Protein AF-A0A3B8WJK9-F1 (afdb_monomer)

Sequence (80 aa):
DAKGKTFRHDMYEEYKANRPPMPDDLAVQIEPIHEIVRAMGLPLLIVPGVEADDVIGTLAHEATSKGIDVVVSTGDKDMA

Structure (mmCIF, N/CA/C/O backbone):
data_AF-A0A3B8WJK9-F1
#
_entry.id   AF-A0A3B8WJK9-F1
#
loop_
_atom_site.group_PDB
_atom_site.id
_atom_site.type_symbol
_atom_site.label_atom_id
_atom_site.labe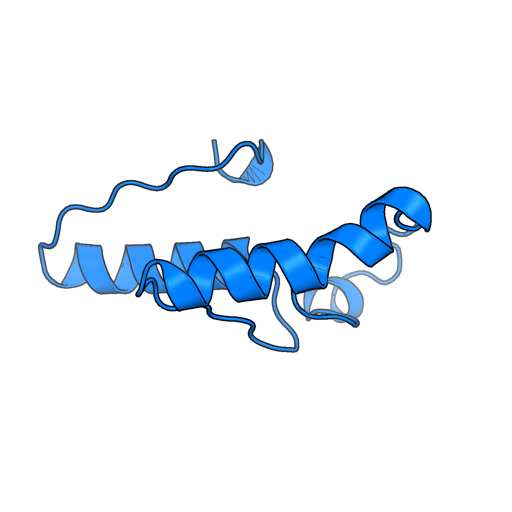l_alt_id
_atom_site.label_comp_id
_atom_site.label_asym_id
_atom_site.label_entity_id
_atom_site.label_seq_id
_atom_site.pdbx_PDB_ins_code
_atom_site.Cartn_x
_atom_site.Cartn_y
_atom_site.Cartn_z
_atom_site.occupancy
_atom_site.B_iso_or_equiv
_atom_site.auth_seq_id
_atom_site.auth_comp_id
_atom_site.auth_asym_id
_atom_site.auth_atom_id
_atom_site.pdbx_PDB_model_num
ATOM 1 N N . ASP A 1 1 ? 0.879 -0.157 -4.330 1.00 86.94 1 ASP A N 1
ATOM 2 C CA . ASP A 1 1 ? 0.032 0.554 -5.309 1.00 86.94 1 ASP A CA 1
ATOM 3 C C . ASP A 1 1 ? -0.523 -0.379 -6.362 1.00 86.94 1 ASP A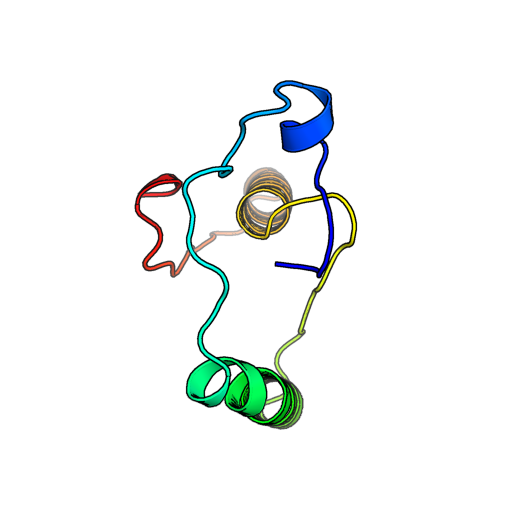 C 1
ATOM 5 O O . ASP A 1 1 ? 0.093 -1.399 -6.670 1.00 86.94 1 ASP A O 1
ATOM 9 N N . ALA A 1 2 ? -1.672 -0.018 -6.928 1.00 88.06 2 ALA A N 1
ATOM 10 C CA . ALA A 1 2 ? -2.122 -0.609 -8.179 1.00 88.06 2 ALA A CA 1
ATOM 11 C C . ALA A 1 2 ? -1.182 -0.203 -9.326 1.00 88.06 2 ALA A C 1
ATOM 13 O O . ALA A 1 2 ? -0.535 0.842 -9.284 1.00 88.06 2 ALA A O 1
ATOM 14 N N . LYS A 1 3 ? -1.115 -1.024 -10.378 1.00 86.25 3 LYS A N 1
ATOM 15 C CA . LYS A 1 3 ? -0.419 -0.626 -11.607 1.00 86.25 3 LYS A CA 1
ATOM 16 C C . LYS A 1 3 ? -1.195 0.501 -12.295 1.00 86.25 3 LYS A C 1
ATOM 18 O O . LYS A 1 3 ? -2.417 0.423 -12.399 1.00 86.25 3 LYS A O 1
ATOM 23 N N . GLY A 1 4 ? -0.473 1.471 -12.850 1.00 86.94 4 GLY A N 1
ATOM 24 C CA . GLY A 1 4 ? -1.037 2.520 -13.701 1.00 86.94 4 GLY A CA 1
ATOM 25 C C . GLY A 1 4 ? -0.961 3.917 -13.093 1.00 86.94 4 GLY A C 1
ATOM 26 O O . GLY A 1 4 ? -0.339 4.130 -12.054 1.00 86.94 4 GLY A O 1
ATOM 27 N N . LYS A 1 5 ? -1.570 4.876 -13.796 1.00 90.31 5 LYS A N 1
ATOM 28 C CA . LYS A 1 5 ? -1.666 6.267 -13.351 1.00 90.31 5 LYS A CA 1
ATOM 29 C C . LYS A 1 5 ? -2.710 6.405 -12.242 1.00 90.31 5 LYS A C 1
ATOM 31 O O . LYS A 1 5 ? -3.677 5.647 -12.175 1.00 90.31 5 LYS A O 1
ATOM 36 N N . THR A 1 6 ? -2.504 7.408 -11.407 1.00 94.31 6 THR A N 1
ATOM 37 C CA . THR A 1 6 ? -3.426 7.840 -10.351 1.00 94.31 6 THR A CA 1
ATOM 38 C C . THR A 1 6 ? -3.931 9.243 -10.656 1.00 94.31 6 THR A C 1
ATOM 40 O O . THR A 1 6 ? -3.336 9.931 -11.487 1.00 94.31 6 THR A O 1
ATOM 43 N N . PHE A 1 7 ? -4.957 9.707 -9.942 1.00 94.62 7 PHE A N 1
ATOM 44 C CA . PHE A 1 7 ? -5.476 11.076 -10.096 1.00 94.62 7 PHE A CA 1
ATOM 45 C C . PHE A 1 7 ? -4.398 12.165 -9.920 1.00 94.62 7 PHE A C 1
ATOM 47 O O . PHE A 1 7 ? -4.513 13.250 -10.485 1.00 94.62 7 PHE A O 1
ATOM 54 N N . ARG A 1 8 ? -3.307 11.879 -9.191 1.00 94.31 8 ARG A N 1
ATOM 55 C CA . ARG A 1 8 ? -2.167 12.800 -9.049 1.00 94.31 8 ARG A CA 1
ATOM 56 C C . ARG A 1 8 ? -1.483 13.093 -10.392 1.00 94.31 8 ARG A C 1
ATOM 58 O O . ARG A 1 8 ? -1.034 14.213 -10.599 1.00 94.31 8 ARG A O 1
ATOM 65 N N . HIS A 1 9 ? -1.457 12.127 -11.312 1.00 93.44 9 HIS A N 1
ATOM 66 C CA . HIS A 1 9 ? -0.900 12.312 -12.657 1.00 93.44 9 HIS A CA 1
ATOM 67 C C . HIS A 1 9 ? -1.793 13.196 -13.537 1.00 93.44 9 HIS A C 1
ATOM 69 O O . HIS A 1 9 ? -1.286 13.884 -14.417 1.00 93.44 9 HIS A O 1
ATOM 75 N N . ASP A 1 10 ? -3.109 13.188 -13.300 1.00 92.81 10 ASP A N 1
ATOM 76 C CA . ASP A 1 10 ? -4.050 14.068 -14.000 1.00 92.81 10 ASP A CA 1
ATOM 77 C C . ASP A 1 10 ? -3.951 15.510 -13.476 1.00 92.81 10 ASP A C 1
ATOM 79 O O . ASP A 1 10 ? -4.134 16.466 -14.227 1.00 92.81 10 ASP A O 1
ATOM 83 N N . MET A 1 11 ? -3.635 15.674 -12.186 1.00 95.25 11 MET A N 1
ATOM 84 C CA . MET A 1 11 ? -3.404 16.979 -11.558 1.00 95.25 11 MET A CA 1
ATOM 85 C C . MET A 1 11 ? -2.052 17.592 -11.939 1.00 95.25 11 MET A C 1
ATOM 87 O O . MET A 1 11 ? -1.945 18.811 -12.064 1.00 95.25 11 MET A O 1
ATOM 91 N N . TYR A 1 12 ? -1.017 16.763 -12.084 1.00 94.62 12 TYR A N 1
ATOM 92 C CA . TYR A 1 12 ? 0.331 17.194 -12.434 1.00 94.62 12 TYR A CA 1
ATOM 93 C C . TYR A 1 12 ? 1.038 16.126 -13.271 1.00 94.62 12 TYR A C 1
ATOM 95 O O . TYR A 1 12 ? 1.361 15.042 -12.787 1.00 94.62 12 TYR A O 1
ATOM 103 N N . GLU A 1 13 ? 1.307 16.449 -14.535 1.00 92.75 13 GLU A N 1
ATOM 104 C CA . GLU A 1 13 ? 1.816 15.486 -15.516 1.00 92.75 13 GLU A CA 1
ATOM 105 C C . GLU A 1 13 ? 3.221 14.960 -15.180 1.00 92.75 13 GLU A C 1
ATOM 107 O O . GLU A 1 13 ? 3.516 13.789 -15.410 1.00 92.75 13 GLU A O 1
ATOM 112 N N . GLU A 1 14 ? 4.075 15.789 -14.576 1.00 94.12 14 GLU A N 1
ATOM 113 C CA . GLU A 1 14 ? 5.440 15.401 -14.193 1.00 94.12 14 GLU A CA 1
ATOM 114 C C . GLU A 1 14 ? 5.500 14.716 -12.812 1.00 94.12 14 GLU A C 1
ATOM 116 O O . GLU A 1 14 ? 6.584 14.453 -12.275 1.00 94.12 14 GLU A O 1
ATOM 121 N N . TYR A 1 15 ? 4.346 14.401 -12.214 1.00 93.81 15 TYR A N 1
ATOM 122 C CA . TYR A 1 15 ? 4.286 13.712 -10.932 1.00 93.81 15 TYR A CA 1
ATOM 123 C C . TYR A 1 15 ? 5.019 12.363 -11.000 1.00 93.81 15 TYR A C 1
ATOM 125 O O . TYR A 1 15 ? 4.720 11.512 -11.835 1.00 93.81 15 TYR A O 1
ATOM 133 N N . LYS A 1 16 ? 6.016 12.176 -10.123 1.00 90.19 16 LYS A N 1
ATOM 134 C CA . LYS A 1 16 ? 6.910 11.000 -10.083 1.00 90.19 16 LYS A CA 1
ATOM 135 C C . LYS A 1 16 ? 7.637 10.697 -11.412 1.00 90.19 16 LYS A C 1
ATOM 137 O O . LYS A 1 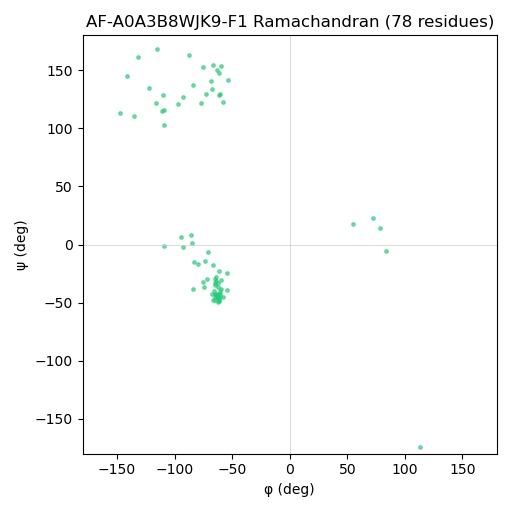16 ? 8.208 9.616 -11.536 1.00 90.19 16 LYS A O 1
ATOM 142 N N . ALA A 1 17 ? 7.729 11.642 -12.355 1.00 90.62 17 ALA A N 1
ATOM 143 C CA . ALA A 1 17 ? 8.379 11.425 -13.657 1.00 90.62 17 ALA A CA 1
ATOM 144 C C . ALA A 1 17 ? 9.868 11.038 -13.549 1.00 90.62 17 ALA A C 1
ATOM 146 O O . ALA A 1 17 ? 10.375 10.274 -14.364 1.00 90.62 17 ALA A O 1
ATOM 147 N N . ASN A 1 18 ? 10.558 11.514 -12.507 1.00 91.38 18 ASN A N 1
ATOM 148 C CA . ASN A 1 18 ? 11.966 11.193 -12.246 1.00 91.38 18 ASN A CA 1
ATOM 149 C C . ASN A 1 18 ? 12.167 9.884 -11.462 1.00 91.38 18 ASN A C 1
ATOM 151 O O . ASN A 1 18 ? 13.299 9.543 -11.114 1.00 91.38 18 ASN A O 1
ATOM 155 N N . ARG A 1 19 ? 11.093 9.158 -11.126 1.00 90.44 19 ARG A N 1
ATOM 156 C CA . ARG A 1 19 ? 11.198 7.893 -10.398 1.00 90.44 19 ARG A CA 1
ATOM 157 C C . ARG A 1 19 ? 11.647 6.803 -11.378 1.00 90.44 19 ARG A C 1
ATOM 159 O O . ARG A 1 19 ? 10.950 6.569 -12.365 1.00 90.44 19 ARG A O 1
ATOM 166 N N . PRO A 1 20 ? 12.777 6.117 -11.131 1.00 91.62 20 PRO A N 1
ATOM 167 C CA . PRO A 1 20 ? 13.175 5.008 -11.984 1.00 91.62 20 PRO A CA 1
ATOM 168 C C . PRO A 1 20 ? 12.127 3.887 -11.913 1.00 91.62 20 PRO A C 1
ATOM 170 O O . PRO A 1 20 ? 11.474 3.722 -10.873 1.00 91.62 20 PRO A O 1
ATOM 173 N N . PRO A 1 21 ? 11.959 3.103 -12.992 1.00 90.12 21 PRO A N 1
ATOM 174 C CA . PRO A 1 21 ? 11.110 1.923 -12.947 1.00 90.12 21 PRO A CA 1
ATOM 175 C C . PRO A 1 21 ? 11.616 0.947 -11.881 1.00 90.12 21 PRO A C 1
ATOM 177 O O . PRO A 1 21 ? 12.804 0.918 -11.550 1.00 90.12 21 PRO A O 1
ATOM 180 N N . MET A 1 22 ? 10.703 0.138 -11.344 1.00 90.94 22 MET A N 1
ATOM 181 C CA . MET A 1 22 ? 11.075 -0.939 -10.430 1.00 90.94 22 MET A CA 1
ATOM 182 C C . MET A 1 22 ? 12.023 -1.914 -11.153 1.00 90.94 22 MET A C 1
ATOM 184 O O . MET A 1 22 ? 11.679 -2.352 -12.250 1.00 90.94 22 MET A O 1
ATOM 188 N N . PRO A 1 23 ? 13.181 -2.258 -10.563 1.00 95.62 23 PRO A N 1
ATOM 189 C CA . PRO A 1 23 ? 14.060 -3.303 -11.080 1.00 95.62 23 PRO A CA 1
ATOM 190 C C . PRO A 1 23 ? 13.334 -4.643 -11.288 1.00 95.62 23 PRO A C 1
ATOM 192 O O . PRO A 1 23 ? 12.488 -5.024 -10.474 1.00 95.62 23 PRO A O 1
ATOM 195 N N . ASP A 1 24 ? 13.666 -5.370 -12.359 1.00 95.44 24 ASP A N 1
ATOM 196 C CA . ASP A 1 24 ? 12.985 -6.624 -12.730 1.00 95.44 24 ASP A CA 1
ATOM 197 C C . ASP A 1 24 ? 13.124 -7.718 -11.658 1.00 95.44 24 ASP A C 1
ATOM 199 O O . ASP A 1 24 ? 12.182 -8.465 -11.391 1.00 95.44 24 ASP A O 1
ATOM 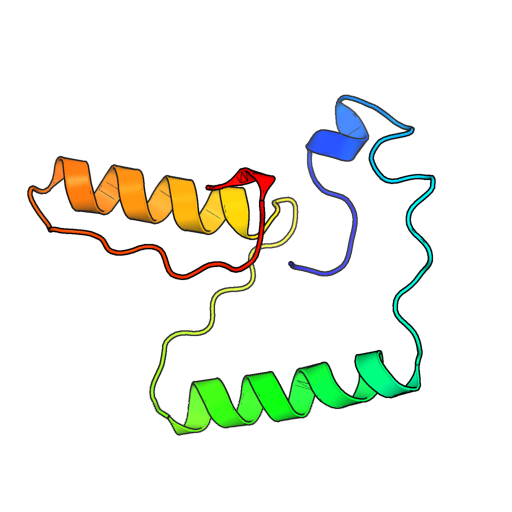203 N N . ASP A 1 25 ? 14.284 -7.782 -11.004 1.00 95.50 25 ASP A N 1
ATOM 204 C CA . ASP A 1 25 ? 14.579 -8.697 -9.899 1.00 95.50 25 ASP A CA 1
ATOM 205 C C . ASP A 1 25 ? 13.713 -8.432 -8.659 1.00 95.50 25 ASP A C 1
ATOM 207 O O . ASP A 1 25 ? 13.419 -9.362 -7.906 1.00 95.50 25 ASP A O 1
ATOM 211 N N . LEU A 1 26 ? 13.255 -7.193 -8.460 1.00 93.12 26 LEU A N 1
ATOM 212 C CA . LEU A 1 26 ? 12.265 -6.842 -7.441 1.00 93.12 26 LEU A CA 1
ATOM 213 C C . LEU A 1 26 ? 10.833 -7.088 -7.927 1.00 93.12 26 LEU A C 1
ATOM 215 O O . LEU A 1 26 ? 10.001 -7.574 -7.161 1.00 93.12 26 LEU A O 1
ATOM 219 N N . ALA A 1 27 ? 10.536 -6.803 -9.196 1.00 93.50 27 ALA A N 1
ATOM 220 C CA . ALA A 1 27 ? 9.190 -6.945 -9.748 1.00 93.50 27 ALA A CA 1
ATOM 221 C C . ALA A 1 27 ? 8.662 -8.388 -9.658 1.00 93.50 27 ALA A C 1
ATOM 223 O O . ALA A 1 27 ? 7.490 -8.599 -9.338 1.00 93.50 27 ALA A O 1
ATOM 224 N N . VAL A 1 28 ? 9.527 -9.387 -9.874 1.00 96.00 28 VAL A N 1
ATOM 225 C CA . VAL A 1 28 ? 9.163 -10.813 -9.759 1.00 96.00 28 VAL A CA 1
ATOM 226 C C . VAL A 1 28 ? 8.825 -11.249 -8.328 1.00 96.00 28 VAL A C 1
ATOM 228 O O . VAL A 1 28 ? 8.176 -12.276 -8.146 1.00 96.00 28 VAL A O 1
ATOM 231 N N . GLN A 1 29 ? 9.222 -10.477 -7.311 1.00 96.06 29 GLN A N 1
ATOM 232 C CA . GLN A 1 29 ? 8.965 -10.793 -5.900 1.00 96.06 29 GLN A CA 1
ATOM 233 C C . GLN A 1 29 ? 7.571 -10.352 -5.431 1.00 96.06 29 GLN A C 1
ATOM 235 O O . GLN A 1 29 ? 7.104 -10.813 -4.391 1.00 96.06 29 GLN A O 1
ATOM 240 N N . ILE A 1 30 ? 6.882 -9.496 -6.192 1.00 94.00 30 ILE A N 1
ATOM 241 C CA . ILE A 1 30 ? 5.596 -8.914 -5.786 1.00 94.00 30 ILE A CA 1
ATOM 242 C C . ILE A 1 30 ? 4.496 -9.974 -5.648 1.00 94.00 30 ILE A C 1
ATOM 244 O O . ILE A 1 30 ? 3.801 -9.998 -4.633 1.00 94.00 30 ILE A O 1
ATOM 248 N N . GLU A 1 31 ? 4.336 -10.870 -6.628 1.00 95.69 31 GLU A N 1
ATOM 249 C CA . GLU A 1 31 ? 3.261 -11.870 -6.556 1.00 95.69 31 GLU A CA 1
ATOM 250 C C . GLU A 1 31 ? 3.469 -12.900 -5.432 1.00 95.69 31 GLU A C 1
ATOM 252 O O . GLU A 1 31 ? 2.522 -13.119 -4.678 1.00 95.69 31 GLU A O 1
ATOM 257 N N . PRO A 1 32 ? 4.683 -13.442 -5.201 1.00 97.69 32 PRO A N 1
ATOM 258 C CA . PRO A 1 32 ? 4.946 -14.263 -4.018 1.00 97.69 32 PRO A CA 1
ATOM 259 C C . PRO A 1 32 ? 4.583 -13.575 -2.692 1.00 97.69 32 PRO A C 1
ATOM 261 O O . PRO A 1 32 ? 4.025 -14.206 -1.796 1.00 97.69 32 PRO A O 1
ATOM 264 N N . ILE A 1 33 ? 4.845 -12.268 -2.556 1.00 96.50 33 ILE A N 1
ATOM 265 C CA . ILE A 1 33 ? 4.449 -11.506 -1.360 1.00 96.50 33 ILE A CA 1
ATOM 266 C C . ILE A 1 33 ? 2.920 -11.456 -1.235 1.00 96.50 33 ILE A C 1
ATOM 268 O O . ILE A 1 33 ? 2.391 -11.675 -0.144 1.00 96.50 33 ILE A O 1
ATOM 272 N N . HIS A 1 34 ? 2.194 -11.220 -2.332 1.00 96.25 34 HIS A N 1
ATOM 273 C CA . HIS A 1 34 ? 0.729 -11.255 -2.319 1.00 96.25 34 HIS A CA 1
ATOM 274 C C . HIS A 1 34 ? 0.183 -12.627 -1.906 1.00 96.25 34 HIS A C 1
ATOM 276 O O . HIS A 1 34 ? -0.763 -12.697 -1.119 1.00 96.25 34 HIS A O 1
ATOM 282 N N . GLU A 1 35 ? 0.764 -13.714 -2.415 1.00 97.81 35 GLU A N 1
ATOM 283 C CA . GLU A 1 35 ? 0.390 -15.083 -2.048 1.00 97.81 35 GLU A CA 1
ATOM 284 C C . GLU A 1 35 ? 0.593 -15.341 -0.552 1.00 97.81 35 GLU A C 1
ATOM 286 O O . GLU A 1 35 ? -0.315 -15.855 0.101 1.00 97.81 35 GLU A O 1
ATOM 291 N N . ILE A 1 36 ? 1.728 -14.915 0.012 1.00 98.12 36 ILE A N 1
ATOM 292 C CA . ILE A 1 36 ? 2.017 -15.043 1.447 1.00 98.12 36 ILE A CA 1
ATOM 293 C C . ILE A 1 36 ? 1.000 -14.259 2.284 1.00 98.12 36 ILE A C 1
ATOM 295 O O . ILE A 1 36 ? 0.429 -14.817 3.219 1.00 98.12 36 ILE A O 1
ATOM 299 N N . VAL A 1 37 ? 0.717 -12.997 1.939 1.00 97.12 37 VAL A N 1
ATOM 300 C CA . VAL A 1 37 ? -0.259 -12.160 2.668 1.00 97.12 37 VAL A CA 1
ATOM 301 C C . VAL A 1 37 ? -1.643 -12.815 2.679 1.00 97.12 37 VAL A C 1
ATOM 303 O O . VAL A 1 37 ? -2.276 -12.912 3.733 1.00 97.12 37 VAL A O 1
ATOM 306 N N . ARG A 1 38 ? -2.093 -13.334 1.529 1.00 96.75 38 ARG A N 1
ATOM 307 C CA . ARG A 1 38 ? -3.367 -14.063 1.429 1.00 96.75 38 ARG A CA 1
ATOM 308 C C . ARG A 1 38 ? -3.342 -15.359 2.245 1.00 96.75 38 ARG A C 1
ATO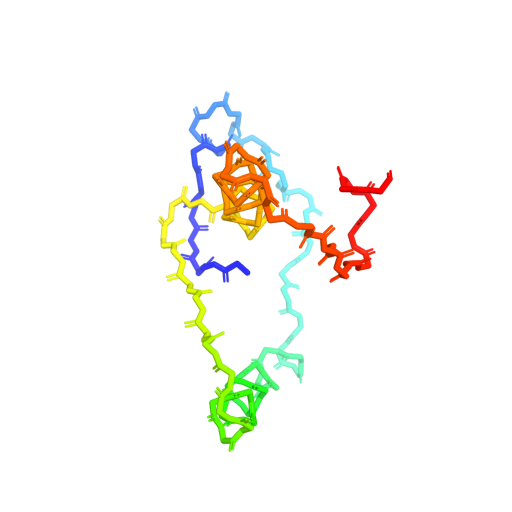M 310 O O . ARG A 1 38 ? -4.312 -15.651 2.937 1.00 96.75 38 ARG A O 1
ATOM 317 N N . ALA A 1 39 ? -2.244 -16.115 2.204 1.00 98.00 39 ALA A N 1
ATOM 318 C CA . ALA A 1 39 ? -2.085 -17.360 2.960 1.00 98.00 39 ALA A CA 1
ATOM 319 C C . ALA A 1 39 ? -2.069 -17.137 4.483 1.00 98.00 39 ALA A C 1
ATOM 321 O O . ALA A 1 39 ? -2.537 -17.992 5.232 1.00 98.00 39 ALA A O 1
ATOM 322 N N . MET A 1 40 ? -1.598 -15.974 4.945 1.00 98.25 40 MET A N 1
ATOM 323 C CA . MET A 1 40 ? -1.694 -15.549 6.347 1.00 98.25 40 MET A CA 1
ATOM 324 C C . MET A 1 40 ? -3.129 -15.196 6.780 1.00 98.25 40 MET A C 1
ATOM 326 O O . MET A 1 40 ? -3.359 -14.934 7.958 1.00 98.25 40 MET A O 1
ATOM 330 N N . GLY A 1 41 ? -4.093 -15.174 5.853 1.00 97.38 41 GLY A N 1
ATOM 331 C CA . GLY A 1 41 ? -5.482 -14.797 6.120 1.00 97.38 41 GLY A CA 1
ATOM 332 C C . G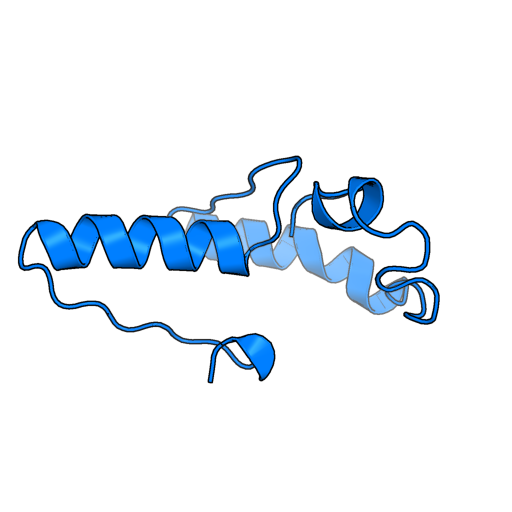LY A 1 41 ? -5.701 -13.287 6.229 1.00 97.38 41 GLY A C 1
ATOM 333 O O . GLY A 1 41 ? -6.746 -12.857 6.716 1.00 97.38 41 GLY A O 1
ATOM 334 N N . LEU A 1 42 ? -4.733 -12.475 5.791 1.00 96.44 42 LEU A N 1
ATOM 335 C CA . LEU A 1 42 ? -4.849 -11.021 5.809 1.00 96.44 42 LEU A CA 1
ATOM 336 C C . LEU A 1 42 ? -5.592 -10.525 4.556 1.00 96.44 42 LEU A C 1
ATOM 338 O O . LEU A 1 42 ? -5.308 -10.990 3.447 1.00 96.44 42 LEU A O 1
ATOM 342 N N . PRO A 1 43 ? -6.513 -9.554 4.690 1.00 95.69 43 PRO A N 1
ATO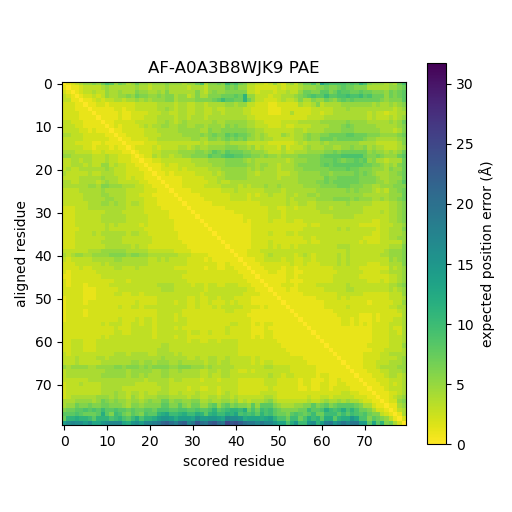M 343 C CA . PRO A 1 43 ? -7.096 -8.881 3.537 1.00 95.69 43 PRO A CA 1
ATOM 344 C C . PRO A 1 43 ? -6.019 -8.151 2.725 1.00 95.69 43 PRO A C 1
ATOM 346 O O . PRO A 1 43 ? -5.257 -7.352 3.267 1.00 95.69 43 PRO A O 1
ATOM 349 N N . LEU A 1 44 ? -5.989 -8.392 1.413 1.00 95.88 44 LEU A N 1
ATOM 350 C CA . LEU A 1 44 ? -5.138 -7.670 0.469 1.00 95.88 44 LEU A CA 1
ATOM 351 C C . LEU A 1 44 ? -6.013 -6.770 -0.406 1.00 95.88 44 LEU A C 1
ATOM 353 O O . LEU A 1 44 ? -6.834 -7.265 -1.180 1.00 95.88 44 LEU A O 1
ATOM 357 N N . LEU A 1 45 ? -5.821 -5.457 -0.297 1.00 95.88 45 LEU A N 1
ATOM 358 C CA . LEU A 1 45 ? -6.553 -4.456 -1.070 1.00 95.88 45 LEU A CA 1
ATOM 359 C C . LEU A 1 45 ? -5.626 -3.790 -2.086 1.00 95.88 45 LEU A C 1
ATOM 361 O O . LEU A 1 45 ? -4.552 -3.305 -1.740 1.00 95.88 45 LEU A O 1
ATOM 365 N N . ILE A 1 46 ? -6.062 -3.758 -3.344 1.00 95.25 46 ILE A N 1
ATOM 366 C CA . ILE A 1 46 ? -5.383 -3.068 -4.443 1.00 95.25 46 ILE A CA 1
ATOM 367 C C . ILE A 1 46 ? -6.463 -2.324 -5.223 1.00 95.25 46 ILE A C 1
ATOM 369 O O . ILE A 1 46 ? -7.306 -2.951 -5.864 1.00 95.25 46 ILE A O 1
ATOM 373 N N . VAL A 1 47 ? -6.457 -0.994 -5.146 1.00 95.69 47 VAL A N 1
ATOM 374 C CA . VAL A 1 47 ? -7.499 -0.147 -5.738 1.00 95.69 47 VAL A CA 1
ATOM 375 C C . VAL A 1 47 ? -6.903 0.630 -6.916 1.00 95.69 47 VAL A C 1
ATOM 377 O O . VAL A 1 47 ? -5.992 1.430 -6.707 1.00 95.69 47 VAL A O 1
ATOM 380 N N . PRO A 1 48 ? -7.355 0.392 -8.162 1.00 95.56 48 PRO A N 1
ATOM 381 C CA . PRO A 1 48 ? -6.885 1.145 -9.323 1.00 95.56 48 PRO A CA 1
ATOM 382 C C . PRO A 1 48 ? -7.202 2.642 -9.223 1.00 95.56 48 PRO A C 1
ATOM 384 O O . PRO A 1 48 ? -8.245 3.025 -8.701 1.00 95.56 48 PRO A O 1
ATOM 387 N N . GLY A 1 49 ? -6.328 3.481 -9.785 1.00 94.75 49 GLY A N 1
ATOM 388 C CA . GLY A 1 49 ? -6.545 4.931 -9.895 1.00 94.75 49 GLY A CA 1
ATOM 389 C C . GLY A 1 49 ? -6.168 5.754 -8.658 1.00 94.75 49 GLY A C 1
ATOM 390 O O . GLY A 1 49 ? -6.172 6.984 -8.733 1.00 94.75 49 GLY A O 1
ATOM 391 N N . VAL A 1 50 ? -5.783 5.107 -7.557 1.00 95.38 50 VAL A N 1
ATOM 392 C CA . VAL A 1 50 ? -5.328 5.747 -6.312 1.00 95.38 50 VAL A CA 1
ATOM 393 C C . VAL A 1 50 ? -4.030 5.105 -5.817 1.00 95.38 50 VAL A C 1
ATOM 395 O O . VAL A 1 50 ? -3.659 4.009 -6.248 1.00 95.38 50 VAL A O 1
ATOM 398 N N . GLU A 1 51 ? -3.319 5.804 -4.941 1.00 94.38 51 GLU A N 1
ATOM 399 C CA . GLU A 1 51 ? -2.132 5.287 -4.260 1.00 94.38 51 GLU A CA 1
ATOM 400 C C . GLU A 1 51 ? -2.524 4.550 -2.968 1.00 94.38 51 GLU A C 1
ATOM 402 O O . GLU A 1 51 ? -3.658 4.630 -2.486 1.00 94.38 51 GLU A O 1
ATOM 407 N N . ALA A 1 52 ? -1.612 3.739 -2.427 1.00 94.00 52 ALA A N 1
ATOM 408 C CA . ALA A 1 52 ? -1.877 2.973 -1.212 1.00 94.00 52 ALA A CA 1
ATOM 409 C C . ALA A 1 52 ? -2.105 3.873 0.017 1.00 94.00 52 ALA A C 1
ATOM 411 O O . ALA A 1 52 ? -2.892 3.509 0.891 1.00 94.00 52 ALA A O 1
ATOM 412 N N . ASP A 1 53 ? -1.461 5.041 0.06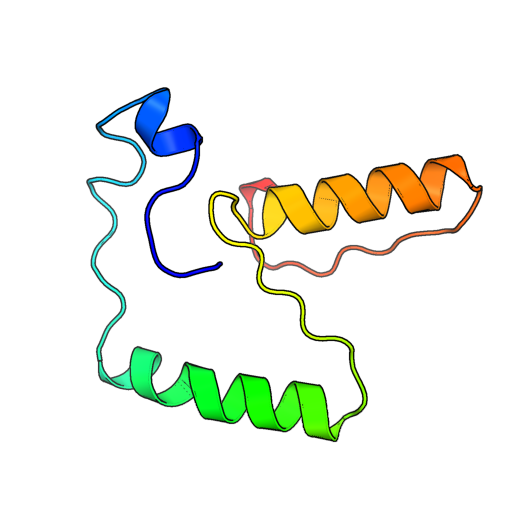7 1.00 94.44 53 ASP A N 1
ATOM 413 C CA . ASP A 1 53 ? -1.651 6.066 1.100 1.00 94.44 53 ASP A CA 1
ATOM 414 C C . ASP A 1 53 ? -3.101 6.582 1.139 1.00 94.44 53 ASP A C 1
ATOM 416 O O . ASP A 1 53 ? -3.672 6.710 2.221 1.00 94.44 53 ASP A O 1
ATOM 420 N N . ASP A 1 54 ? -3.739 6.778 -0.019 1.00 95.19 54 ASP A N 1
ATOM 421 C CA . ASP A 1 54 ? -5.138 7.202 -0.127 1.00 95.19 54 ASP A CA 1
ATOM 422 C C . ASP A 1 54 ? -6.078 6.151 0.471 1.00 95.19 54 ASP A C 1
ATOM 424 O O . ASP A 1 54 ? -7.021 6.474 1.200 1.00 95.19 54 ASP A O 1
ATOM 428 N N . VAL A 1 55 ? -5.814 4.872 0.180 1.00 96.50 55 VAL A N 1
ATOM 429 C CA . VAL A 1 55 ? -6.607 3.747 0.693 1.00 96.50 55 VAL A CA 1
ATOM 430 C C . VAL A 1 55 ? -6.444 3.635 2.207 1.00 96.50 55 VAL A C 1
ATOM 432 O O . VAL A 1 55 ? -7.439 3.547 2.927 1.00 96.50 55 VAL A O 1
ATOM 435 N N . ILE A 1 56 ? -5.202 3.677 2.700 1.00 96.19 56 ILE A N 1
ATOM 436 C CA . ILE A 1 56 ? -4.895 3.614 4.134 1.00 96.19 56 ILE A CA 1
ATOM 437 C C . ILE A 1 56 ? -5.531 4.800 4.862 1.00 96.19 56 ILE A C 1
ATOM 439 O O . ILE A 1 56 ? -6.214 4.598 5.864 1.00 96.19 56 ILE A O 1
ATOM 443 N N . GLY A 1 57 ? -5.360 6.020 4.348 1.00 95.56 57 GLY A N 1
ATOM 444 C CA . GLY A 1 57 ? -5.920 7.238 4.929 1.00 95.56 57 GLY A CA 1
ATOM 445 C C . GLY A 1 57 ? -7.447 7.213 4.980 1.00 95.56 57 GLY A C 1
ATOM 446 O O . GLY A 1 57 ? -8.031 7.546 6.010 1.00 95.56 57 GLY A O 1
ATOM 447 N N . THR A 1 58 ? -8.097 6.737 3.914 1.00 97.12 58 THR A N 1
ATOM 448 C CA . THR A 1 58 ? -9.560 6.584 3.863 1.00 97.12 58 THR A CA 1
ATOM 449 C C . THR A 1 58 ? -10.055 5.599 4.923 1.00 97.12 58 THR A C 1
ATOM 451 O O . THR A 1 58 ? -10.955 5.928 5.697 1.00 97.12 58 THR A O 1
ATOM 454 N N . LEU A 1 59 ? -9.444 4.412 5.011 1.00 97.44 59 LEU A N 1
ATOM 455 C CA . LEU A 1 59 ? -9.830 3.390 5.989 1.00 97.44 59 LEU A CA 1
ATOM 456 C C . LEU A 1 59 ? -9.552 3.836 7.429 1.00 97.44 59 LEU A C 1
ATOM 458 O O . LEU A 1 59 ? -10.375 3.604 8.314 1.00 97.44 59 LEU A O 1
ATOM 462 N N . ALA A 1 60 ? -8.420 4.502 7.667 1.00 97.25 60 ALA A N 1
ATOM 463 C CA . ALA A 1 60 ? -8.072 5.044 8.975 1.00 97.25 60 ALA A CA 1
ATOM 464 C C . ALA A 1 60 ? -9.070 6.124 9.414 1.00 97.25 60 ALA A C 1
ATOM 466 O O . ALA A 1 60 ? -9.551 6.103 10.549 1.00 97.25 60 ALA A O 1
ATOM 467 N N . HIS A 1 61 ? -9.437 7.036 8.511 1.00 97.75 61 HIS A N 1
ATOM 468 C CA . HIS A 1 61 ? -10.439 8.061 8.781 1.00 97.75 61 HIS A CA 1
ATOM 469 C C . HIS A 1 61 ? -11.810 7.446 9.092 1.00 97.75 61 HIS A C 1
ATOM 471 O O . HIS A 1 61 ? -12.446 7.800 10.085 1.00 97.75 61 HIS A O 1
ATOM 477 N N . GLU A 1 62 ? -12.249 6.471 8.294 1.00 98.44 62 GLU A N 1
ATOM 478 C CA . GLU A 1 62 ? -13.522 5.790 8.521 1.00 98.44 62 GLU A CA 1
ATOM 479 C C . GLU A 1 62 ? -13.540 5.045 9.867 1.00 98.44 62 GLU A C 1
ATOM 481 O O . GLU A 1 62 ? -14.496 5.176 10.633 1.00 98.44 62 GLU A O 1
ATOM 486 N N . ALA A 1 63 ? -12.489 4.290 10.191 1.00 98.25 63 ALA A N 1
ATOM 487 C CA . ALA A 1 63 ? -12.402 3.528 11.435 1.00 98.25 63 ALA A CA 1
ATOM 488 C C . ALA A 1 63 ? -12.360 4.441 12.672 1.00 98.25 63 ALA A C 1
ATOM 490 O O . ALA A 1 63 ? -13.121 4.233 13.620 1.00 98.25 63 ALA A O 1
ATOM 491 N N . THR A 1 64 ? -11.552 5.502 12.636 1.00 98.06 64 THR A N 1
ATOM 492 C CA . THR A 1 64 ? -11.467 6.468 13.745 1.00 98.06 64 THR A CA 1
ATOM 493 C C . THR A 1 64 ? -12.778 7.231 13.945 1.00 98.06 64 THR A C 1
ATOM 495 O O . THR A 1 64 ? -13.183 7.445 15.086 1.00 98.06 64 THR A O 1
ATOM 498 N N . SER A 1 65 ? -13.521 7.542 12.872 1.00 98.31 65 SER A N 1
ATOM 499 C CA . SER A 1 65 ? -14.870 8.131 12.978 1.00 98.31 65 SER A CA 1
ATOM 500 C C . SER A 1 65 ? -15.877 7.228 13.710 1.00 98.31 65 SER A C 1
ATOM 502 O O . SER A 1 65 ? -16.852 7.714 14.282 1.00 98.31 65 SER A O 1
ATOM 504 N N . LYS A 1 66 ? -15.619 5.913 13.736 1.00 98.44 66 LYS A N 1
ATOM 505 C CA . LYS A 1 66 ? -16.406 4.899 14.455 1.00 98.44 66 LYS A CA 1
ATOM 506 C C . LYS A 1 66 ? -15.852 4.596 15.854 1.00 98.44 66 LYS A C 1
ATOM 508 O O . LYS A 1 66 ? -16.340 3.674 16.503 1.00 98.44 66 LYS A O 1
ATOM 513 N N . GLY A 1 67 ? -14.850 5.345 16.320 1.00 98.31 67 GLY A N 1
ATOM 514 C CA . GLY A 1 67 ? -14.210 5.139 17.622 1.00 98.31 67 GLY A CA 1
ATOM 515 C C . GLY A 1 67 ? -13.318 3.897 17.690 1.00 98.31 67 GLY A C 1
ATOM 516 O O . GLY A 1 67 ? -13.111 3.364 18.775 1.00 98.31 67 GLY A O 1
ATOM 517 N N . ILE A 1 68 ? -12.831 3.408 16.547 1.00 98.56 68 ILE A N 1
ATOM 518 C CA . ILE A 1 68 ? -11.895 2.282 16.478 1.00 98.56 68 ILE A CA 1
ATOM 519 C C . ILE A 1 68 ? -10.472 2.844 16.467 1.00 98.56 68 ILE A C 1
ATOM 521 O O . ILE A 1 68 ? -10.147 3.679 15.622 1.00 98.56 68 ILE A O 1
ATOM 525 N N . ASP A 1 69 ? -9.624 2.364 17.377 1.00 97.75 69 ASP A N 1
ATOM 526 C CA . ASP A 1 69 ? -8.203 2.707 17.386 1.00 97.75 69 ASP A CA 1
ATOM 527 C C . ASP A 1 69 ? -7.497 2.120 16.157 1.00 97.75 69 ASP A C 1
ATOM 529 O O . ASP A 1 69 ? -7.668 0.946 15.817 1.00 97.75 69 ASP A O 1
ATOM 533 N N . VAL A 1 70 ? -6.681 2.939 15.492 1.00 96.94 70 VAL A N 1
ATOM 534 C CA . VAL A 1 70 ? -5.983 2.572 14.255 1.00 96.94 70 VAL A CA 1
ATOM 535 C C . VAL A 1 70 ? -4.482 2.736 14.435 1.00 96.94 70 VAL A C 1
ATOM 537 O O . VAL A 1 70 ? -4.009 3.766 14.910 1.00 96.94 70 VAL A O 1
ATOM 540 N N . VAL A 1 71 ? -3.729 1.734 13.985 1.00 96.44 71 VAL A N 1
ATOM 541 C CA . VAL A 1 71 ? -2.271 1.798 13.859 1.00 96.44 71 VAL A CA 1
ATOM 542 C C . VAL A 1 71 ? -1.912 1.666 12.386 1.00 96.44 71 VAL A C 1
ATOM 544 O O . VAL A 1 71 ? -2.242 0.665 11.751 1.00 96.44 71 VAL A O 1
ATOM 547 N N . VAL A 1 72 ? -1.213 2.666 11.850 1.00 94.88 72 VAL A N 1
ATOM 548 C CA . VAL A 1 72 ? -0.643 2.622 10.499 1.00 94.88 72 VAL A CA 1
ATOM 549 C C . VAL A 1 72 ? 0.819 2.202 10.608 1.00 94.88 72 VAL A C 1
ATOM 551 O O . VAL A 1 72 ? 1.611 2.861 11.276 1.00 94.88 72 VAL A O 1
ATOM 554 N N . SER A 1 73 ? 1.182 1.096 9.958 1.00 94.25 73 SER A N 1
ATOM 555 C CA . SER A 1 73 ? 2.566 0.624 9.873 1.00 94.25 73 SER A CA 1
ATOM 556 C C . SER A 1 73 ? 3.070 0.821 8.449 1.00 94.25 73 SER A C 1
ATOM 558 O O . SER A 1 73 ? 2.698 0.080 7.542 1.00 94.25 73 SER A O 1
ATOM 560 N N . THR A 1 74 ? 3.884 1.856 8.247 1.00 92.38 74 THR A N 1
ATOM 561 C CA . THR A 1 74 ? 4.446 2.209 6.942 1.00 92.38 74 THR A CA 1
ATOM 562 C C . THR A 1 74 ? 5.892 2.671 7.086 1.00 92.38 74 THR A C 1
ATOM 564 O O . THR A 1 74 ? 6.265 3.278 8.088 1.00 92.38 74 THR A O 1
ATOM 567 N N . GLY A 1 75 ? 6.717 2.341 6.093 1.00 89.56 75 GLY A N 1
ATOM 568 C CA . GLY A 1 75 ? 8.054 2.917 5.929 1.00 89.56 75 GLY A CA 1
ATOM 569 C C . GLY A 1 75 ? 8.063 4.147 5.019 1.00 89.56 75 GLY A C 1
ATOM 570 O O . GLY A 1 75 ? 9.126 4.725 4.794 1.00 89.56 75 GLY A O 1
ATOM 571 N N . ASP A 1 76 ? 6.903 4.512 4.465 1.00 86.62 76 ASP A N 1
ATOM 572 C CA . ASP A 1 76 ? 6.744 5.697 3.635 1.00 86.62 76 ASP A CA 1
ATOM 573 C C . ASP A 1 76 ? 6.803 6.960 4.500 1.00 86.62 76 ASP A C 1
ATOM 575 O O . ASP A 1 76 ? 6.118 7.067 5.518 1.00 86.62 76 ASP A O 1
ATOM 579 N N . LYS A 1 77 ? 7.644 7.909 4.091 1.00 79.19 77 LYS A N 1
AT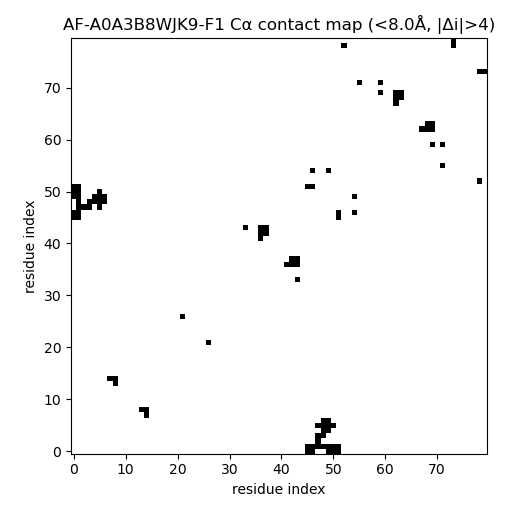OM 580 C CA . LYS A 1 77 ? 7.860 9.164 4.813 1.00 79.19 77 LYS A CA 1
ATOM 581 C C . LYS A 1 77 ? 6.762 10.183 4.551 1.00 79.19 77 LYS A C 1
ATOM 583 O O . LYS A 1 77 ? 6.644 11.118 5.328 1.00 79.19 77 LYS A O 1
ATOM 588 N N . ASP A 1 78 ? 5.967 10.002 3.502 1.00 76.38 78 ASP A N 1
ATOM 589 C CA . ASP A 1 78 ? 4.867 10.918 3.197 1.00 76.38 78 ASP A CA 1
ATOM 590 C C . ASP A 1 78 ? 3.689 10.742 4.180 1.00 76.38 78 ASP A C 1
ATOM 592 O O . ASP A 1 78 ? 2.816 11.603 4.269 1.00 76.38 78 ASP A O 1
ATOM 596 N N . MET A 1 79 ? 3.680 9.649 4.957 1.00 66.94 79 MET A N 1
ATOM 597 C CA . MET A 1 79 ? 2.650 9.333 5.955 1.00 66.94 79 MET A CA 1
ATOM 598 C C . MET A 1 79 ? 3.118 9.445 7.419 1.00 66.94 79 MET A C 1
ATOM 600 O O . MET A 1 79 ? 2.311 9.189 8.316 1.00 66.94 79 MET A O 1
ATOM 604 N N . ALA A 1 80 ? 4.391 9.776 7.669 1.00 55.91 80 ALA A N 1
ATOM 605 C CA . ALA A 1 80 ? 5.017 9.793 8.998 1.00 55.91 80 ALA A CA 1
ATOM 606 C C . ALA A 1 80 ? 5.433 11.201 9.446 1.00 55.91 80 ALA A C 1
ATOM 608 O O . ALA A 1 80 ? 5.874 11.998 8.590 1.00 55.91 80 ALA A O 1
#

Organism: Marinobacter nauticus (NCBI:txid2743)

Solvent-accessible surface area (backbone atoms only — not comparable to full-atom values): 5193 Å² total; per-residue (Å²): 106,38,85,76,71,34,61,61,40,77,77,35,77,69,58,71,65,87,58,76,77,80,53,67,83,57,58,70,50,51,60,61,52,53,50,50,44,50,73,72,70,45,91,84,87,75,54,74,50,44,52,53,67,58,55,51,51,51,52,47,51,56,38,46,76,70,74,40,90,79,83,87,89,73,92,55,68,94,82,104

Secondary structure (DSSP, 8-state):
--SS--HHHHH-TTTTTTPPPPPHHHHTTHHHHHHHHHHTT------TTS-HHHHHHHHHHHHHHTT---------GGG-

pLDDT: mean 93.43, std 6.56, range [55.91, 98.56]

Radius of gyration: 14.91 Å; Cα contacts (8 Å, |Δi|>4): 48; chains: 1; bounding box: 31×35×33 Å

Mean predicted aligned error: 3.49 Å

Foldseek 3Di:
DAPDAAVVCVVPVCVCVVPDDDDPVVVVVVVVVVVVCVVVVHDDDDDPRDDPCVVLVVVCVVCVVVVHDDDDDDPDPVND

InterPro domains:
  IPR020046 5'-3' exonuclease, alpha-helical arch, N-terminal [PF02739] (1-79)
  IPR029060 PIN-like domain superfamily [SSF88723] (1-79)
  IPR038969 Flap endonuclease [PTHR42646] (1-79)